Protein AF-A0A2I1N906-F1 (afdb_monomer_lite)

pLDDT: mean 93.12, std 6.87, range [54.56, 98.31]

Organism: NCBI:txid827

Radius of gyration: 15.6 Å; chains: 1; bounding box: 33×23×50 Å

Foldseek 3Di:
DFLVVVVPDDAACDWDWDDPDQQWIWIGHVFTWIFGHDSVDGDGTDGTPPVPGPVRSVVVNVVVVVVVVVVVVVVCCVPVVD

Secondary structure (DSSP, 8-state):
--HHHHHHSPP-SS-EEEE-SSSEEEEESSSEEEEEE-SS-EEEEEEEETTS-HHHHHHHHHHHHHHHHHHHHHHHHHHT--

Sequence (82 aa):
MTDKDIENIAISIKEQRIKLSNNLVLRVRKHKYFYLGTTGNITKKLGRFPDMFLYEALYITNSFIETNNTLFKNWMMKNVLS

Structure (mmCIF, N/CA/C/O backbone):
data_AF-A0A2I1N906-F1
#
_entry.id   AF-A0A2I1N906-F1
#
loop_
_atom_site.group_PDB
_atom_site.id
_atom_site.type_symbol
_atom_site.label_atom_id
_atom_site.label_alt_id
_atom_site.label_comp_id
_atom_site.label_asym_id
_atom_site.label_entity_id
_atom_site.label_seq_id
_atom_site.pdbx_PDB_ins_code
_atom_site.Cartn_x
_atom_site.Cartn_y
_atom_site.Cartn_z
_atom_site.occupancy
_atom_site.B_iso_or_equiv
_atom_site.auth_seq_id
_atom_site.auth_comp_id
_atom_site.auth_asym_id
_atom_site.auth_atom_id
_atom_site.pdbx_PDB_model_num
ATOM 1 N N . MET A 1 1 ? 8.839 1.299 8.568 1.00 90.19 1 MET A N 1
ATOM 2 C CA . MET A 1 1 ? 7.458 0.898 8.896 1.00 90.19 1 MET A CA 1
ATOM 3 C C . MET A 1 1 ? 7.327 -0.584 8.609 1.00 90.19 1 MET A C 1
ATOM 5 O O . MET A 1 1 ? 7.913 -1.044 7.637 1.00 90.19 1 MET A O 1
ATOM 9 N N . THR A 1 2 ? 6.614 -1.303 9.461 1.00 95.31 2 THR A N 1
ATOM 10 C CA . THR A 1 2 ? 6.375 -2.750 9.420 1.00 95.31 2 THR A CA 1
ATOM 11 C C . THR A 1 2 ? 4.873 -3.032 9.363 1.00 95.31 2 THR A C 1
ATOM 13 O O . THR A 1 2 ? 4.069 -2.133 9.610 1.00 95.31 2 THR A O 1
ATOM 16 N N . ASP A 1 3 ? 4.471 -4.273 9.090 1.00 96.50 3 ASP A N 1
ATOM 17 C CA . ASP A 1 3 ? 3.054 -4.662 9.156 1.00 96.50 3 ASP A CA 1
ATOM 18 C C . ASP A 1 3 ? 2.454 -4.445 10.554 1.00 96.50 3 ASP A C 1
ATOM 20 O O . ASP A 1 3 ? 1.321 -3.982 10.668 1.00 96.50 3 ASP A O 1
ATOM 24 N N . LYS A 1 4 ? 3.243 -4.657 11.618 1.00 97.19 4 LYS A N 1
ATOM 25 C CA . LYS A 1 4 ? 2.835 -4.366 13.001 1.00 97.19 4 LYS A CA 1
ATOM 26 C C . LYS A 1 4 ? 2.601 -2.873 13.228 1.00 97.19 4 LYS A C 1
ATOM 28 O O . LYS A 1 4 ? 1.638 -2.485 13.887 1.00 97.19 4 LYS A O 1
ATOM 33 N N . ASP A 1 5 ? 3.446 -2.017 12.656 1.00 97.00 5 ASP A N 1
ATOM 34 C CA . ASP A 1 5 ? 3.211 -0.571 12.697 1.00 97.00 5 ASP A CA 1
ATOM 35 C C . ASP A 1 5 ? 1.905 -0.224 11.974 1.00 97.00 5 ASP A C 1
ATOM 37 O O . ASP A 1 5 ? 1.112 0.556 12.494 1.00 97.00 5 ASP A O 1
ATOM 41 N N . ILE A 1 6 ? 1.654 -0.830 10.805 1.00 96.88 6 ILE A N 1
ATOM 42 C CA . ILE A 1 6 ? 0.440 -0.608 10.008 1.00 96.88 6 ILE A CA 1
ATOM 43 C C . ILE A 1 6 ? -0.806 -1.051 10.768 1.00 96.88 6 ILE A C 1
ATOM 45 O O . ILE A 1 6 ? -1.808 -0.332 10.769 1.00 96.88 6 ILE A O 1
ATOM 49 N N . GLU A 1 7 ? -0.756 -2.205 11.426 1.00 97.12 7 GLU A N 1
ATOM 50 C CA . GLU A 1 7 ? -1.822 -2.732 12.272 1.00 97.12 7 GLU A CA 1
ATOM 51 C C . GLU A 1 7 ? -2.205 -1.743 13.381 1.00 97.12 7 GLU A C 1
ATOM 53 O O . GLU A 1 7 ? -3.390 -1.454 13.557 1.00 97.12 7 GLU A O 1
ATOM 58 N N . ASN A 1 8 ? -1.216 -1.109 14.012 1.00 96.88 8 ASN A N 1
ATOM 59 C CA . ASN A 1 8 ? -1.423 -0.150 15.100 1.00 96.88 8 ASN A CA 1
ATOM 60 C C . ASN A 1 8 ? -1.947 1.226 14.653 1.00 96.88 8 ASN A C 1
ATOM 62 O O . ASN A 1 8 ? -2.364 2.026 15.491 1.00 96.88 8 ASN A O 1
ATOM 66 N N . ILE A 1 9 ? -1.967 1.536 13.350 1.00 96.00 9 ILE A N 1
ATOM 67 C CA . ILE A 1 9 ? -2.508 2.818 12.873 1.00 96.00 9 ILE A CA 1
ATOM 68 C C . ILE A 1 9 ? -4.022 2.867 13.105 1.00 96.00 9 ILE A C 1
ATOM 70 O O . ILE A 1 9 ? -4.775 2.045 12.569 1.00 96.00 9 ILE A O 1
ATOM 74 N N . ALA A 1 10 ? -4.472 3.878 13.848 1.00 94.94 10 ALA A N 1
ATOM 75 C CA . ALA A 1 10 ? -5.884 4.120 14.099 1.00 94.94 10 ALA A CA 1
ATOM 76 C C . ALA A 1 10 ? -6.638 4.480 12.808 1.00 94.94 10 ALA A C 1
ATOM 78 O O . ALA A 1 10 ? -6.210 5.320 12.013 1.00 94.94 10 ALA A O 1
ATOM 79 N N . ILE A 1 11 ? -7.799 3.854 12.616 1.00 93.62 11 ILE A N 1
ATOM 80 C CA . ILE A 1 11 ? -8.718 4.190 11.528 1.00 93.62 11 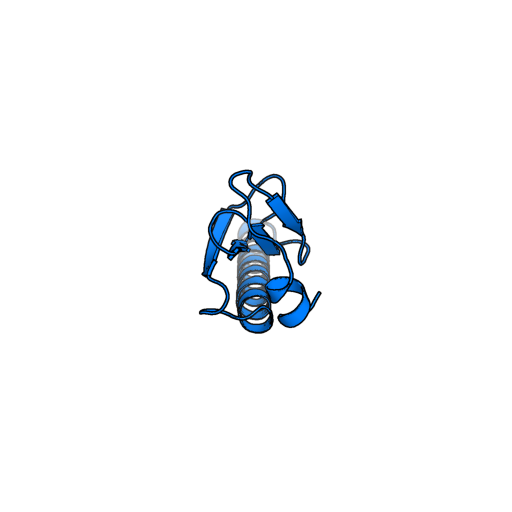ILE A CA 1
ATOM 81 C C . ILE A 1 11 ? -9.538 5.435 11.877 1.00 93.62 11 ILE A C 1
ATOM 83 O O . ILE A 1 11 ? -9.876 5.679 13.032 1.00 93.62 11 ILE A O 1
ATOM 87 N N . SER A 1 12 ? -9.875 6.229 10.864 1.00 90.00 12 SER A N 1
ATOM 88 C CA . SER A 1 12 ? -10.671 7.449 11.021 1.00 90.00 12 SER A CA 1
ATOM 89 C C . SER A 1 12 ? -11.610 7.643 9.832 1.00 90.00 12 SER A C 1
ATOM 91 O O . SER A 1 12 ? -11.387 7.117 8.740 1.00 90.00 12 SER A O 1
ATOM 93 N N . ILE A 1 13 ? -12.670 8.430 10.026 1.00 89.94 13 ILE A N 1
ATOM 94 C CA . ILE A 1 13 ? -13.531 8.904 8.931 1.00 89.94 13 ILE A CA 1
ATOM 95 C C . ILE A 1 13 ? -12.773 9.847 7.984 1.00 89.94 13 ILE A C 1
ATOM 97 O O . ILE A 1 13 ? -13.025 9.867 6.773 1.00 89.94 13 ILE A O 1
ATOM 101 N N . LYS A 1 14 ? -11.805 10.599 8.521 1.00 94.12 14 LYS A N 1
ATOM 102 C CA . LYS A 1 14 ? -10.951 11.485 7.737 1.00 94.12 14 LYS A CA 1
ATOM 103 C C . LYS A 1 14 ? -9.864 10.663 7.062 1.00 94.12 14 LYS A C 1
ATOM 105 O O . LYS A 1 14 ? -9.275 9.769 7.661 1.00 94.12 14 LYS A O 1
ATOM 110 N N . GLU A 1 15 ? -9.622 10.967 5.793 1.00 95.12 15 GLU A N 1
ATOM 111 C CA . GLU A 1 15 ? -8.551 10.319 5.047 1.00 95.12 15 GLU A CA 1
ATOM 112 C C . GLU A 1 15 ? -7.187 10.733 5.575 1.00 95.12 15 GLU A C 1
ATOM 114 O O . GLU A 1 15 ? -6.909 11.922 5.719 1.00 95.12 15 GLU A O 1
ATOM 119 N N . GLN A 1 16 ? -6.338 9.736 5.797 1.00 95.88 16 GLN A N 1
ATOM 120 C CA . GLN A 1 16 ? -4.918 9.916 6.046 1.00 95.88 16 GLN A CA 1
ATOM 121 C C . GLN A 1 16 ? -4.136 9.150 4.981 1.00 95.88 16 GLN A C 1
ATOM 123 O O . GLN A 1 16 ? -4.509 8.040 4.593 1.00 95.88 16 GLN A O 1
ATOM 128 N N . ARG A 1 17 ? -3.063 9.757 4.480 1.00 96.88 17 ARG A N 1
ATOM 129 C CA . ARG A 1 17 ? -2.159 9.149 3.501 1.00 96.88 17 ARG A CA 1
ATOM 130 C C . ARG A 1 17 ? -0.758 9.161 4.072 1.00 96.88 17 ARG A C 1
ATOM 132 O O . ARG A 1 17 ? -0.240 10.221 4.405 1.00 96.88 17 ARG A O 1
ATOM 139 N N . ILE A 1 18 ? -0.162 7.985 4.166 1.00 96.69 18 ILE A N 1
ATOM 140 C CA . ILE A 1 18 ? 1.147 7.787 4.776 1.00 96.69 18 ILE A CA 1
ATOM 141 C C . ILE A 1 18 ? 2.090 7.300 3.685 1.00 96.69 18 ILE A C 1
ATOM 143 O O . ILE A 1 18 ? 1.809 6.312 3.004 1.00 96.69 18 ILE A O 1
ATOM 147 N N . LYS A 1 19 ? 3.198 8.017 3.495 1.00 97.00 19 LYS A N 1
ATOM 148 C CA . LYS A 1 19 ? 4.248 7.615 2.557 1.00 97.00 19 LYS A CA 1
ATOM 149 C C . LYS A 1 19 ? 4.960 6.380 3.118 1.00 97.00 19 LYS A C 1
ATOM 151 O O . LYS A 1 19 ? 5.530 6.454 4.202 1.00 97.00 19 LYS A O 1
ATOM 156 N N . LEU A 1 20 ? 4.936 5.273 2.376 1.00 96.44 20 LEU A N 1
ATOM 157 C CA . LEU A 1 20 ? 5.664 4.045 2.718 1.00 96.44 20 LEU A CA 1
ATOM 158 C C . LEU A 1 20 ? 6.979 3.941 1.938 1.00 96.44 20 LEU A C 1
ATOM 160 O O . LEU A 1 20 ? 7.994 3.527 2.487 1.00 96.44 20 LEU A O 1
ATOM 164 N N . SER A 1 21 ? 6.970 4.356 0.670 1.00 94.31 21 SER A N 1
ATOM 165 C CA . SER A 1 21 ? 8.159 4.501 -0.176 1.00 94.31 21 SER A CA 1
ATOM 166 C C . SER A 1 21 ? 7.953 5.644 -1.180 1.00 94.31 21 SER A C 1
ATOM 168 O O . SER A 1 21 ? 6.979 6.391 -1.089 1.00 94.31 21 SER A O 1
ATOM 170 N N . ASN A 1 22 ? 8.865 5.825 -2.139 1.00 90.75 22 ASN A N 1
ATOM 171 C CA . ASN A 1 22 ? 8.726 6.872 -3.160 1.00 90.75 22 ASN A CA 1
ATOM 172 C C . ASN A 1 22 ? 7.488 6.702 -4.049 1.00 90.75 22 ASN A C 1
ATOM 174 O O . ASN A 1 22 ? 6.943 7.705 -4.497 1.00 90.75 22 ASN A O 1
ATOM 178 N N . ASN A 1 23 ? 7.035 5.463 -4.251 1.00 95.44 23 ASN A N 1
ATOM 179 C CA . ASN A 1 23 ? 5.898 5.140 -5.114 1.00 95.44 23 ASN A CA 1
ATOM 180 C C . ASN A 1 23 ? 4.854 4.262 -4.415 1.00 95.44 23 ASN A C 1
ATOM 182 O O . ASN A 1 23 ? 4.011 3.679 -5.089 1.00 95.44 23 ASN A O 1
ATOM 186 N N . LEU A 1 24 ? 4.911 4.144 -3.087 1.00 97.69 24 LEU A N 1
ATOM 187 C CA . LEU A 1 24 ? 3.957 3.369 -2.301 1.00 97.69 24 LEU A CA 1
ATOM 188 C C . LEU A 1 24 ? 3.386 4.222 -1.170 1.00 97.69 24 LEU A C 1
ATOM 190 O O . LEU A 1 24 ? 4.121 4.813 -0.371 1.00 97.69 24 LEU A O 1
ATOM 194 N N . VAL A 1 25 ? 2.061 4.231 -1.076 1.00 97.94 25 VAL A N 1
ATOM 195 C CA . VAL A 1 25 ? 1.297 4.980 -0.078 1.00 97.94 25 VAL A CA 1
ATOM 196 C C . VAL A 1 25 ? 0.296 4.065 0.603 1.00 97.94 25 VAL A C 1
ATOM 198 O O . VAL A 1 25 ? -0.404 3.290 -0.048 1.00 97.94 25 VAL A O 1
ATOM 201 N N . LEU A 1 26 ? 0.172 4.214 1.917 1.00 97.94 26 LEU A N 1
ATOM 202 C CA . LEU A 1 26 ? -0.933 3.660 2.680 1.00 97.94 26 LEU A CA 1
ATOM 203 C C . LEU A 1 26 ? -2.032 4.712 2.816 1.00 97.94 26 LEU A C 1
ATOM 205 O O . LEU A 1 26 ? -1.822 5.774 3.404 1.00 97.94 26 LEU A O 1
ATOM 209 N N . ARG A 1 27 ? -3.222 4.412 2.305 1.00 97.31 27 ARG A N 1
ATOM 210 C CA . ARG A 1 27 ? -4.433 5.195 2.555 1.00 97.31 27 ARG A CA 1
ATOM 211 C C . ARG A 1 27 ? -5.183 4.583 3.731 1.00 97.31 27 ARG A C 1
ATOM 213 O O . ARG A 1 27 ? -5.584 3.421 3.668 1.00 97.31 27 ARG A O 1
ATOM 220 N N . VAL A 1 28 ? -5.426 5.384 4.760 1.00 97.12 28 VAL A N 1
ATOM 221 C CA . VAL A 1 28 ? -6.140 4.990 5.976 1.00 97.12 28 VAL A CA 1
ATOM 222 C C . VAL A 1 28 ? -7.433 5.797 6.088 1.00 97.12 28 VAL A C 1
ATOM 224 O O . VAL A 1 28 ? -7.420 7.027 6.133 1.00 97.12 28 VAL A O 1
ATOM 227 N N . ARG A 1 29 ? -8.563 5.083 6.084 1.00 94.50 29 ARG A N 1
ATOM 228 C CA . ARG A 1 29 ? -9.915 5.581 6.406 1.00 94.50 29 ARG A CA 1
ATOM 229 C C . ARG A 1 29 ? -10.621 4.530 7.263 1.00 94.50 29 ARG A C 1
ATOM 231 O O . ARG A 1 29 ? -10.020 4.044 8.206 1.00 94.50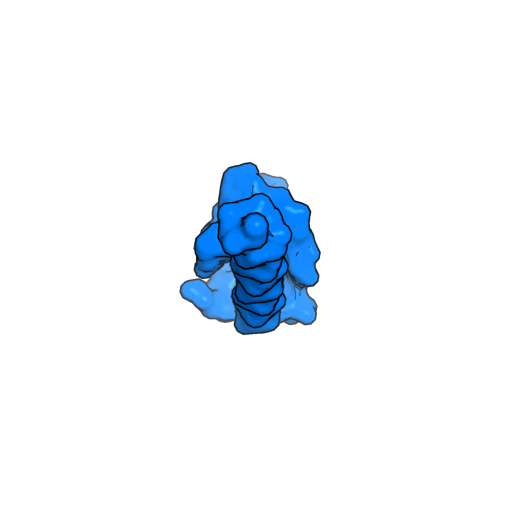 29 ARG A O 1
ATOM 238 N N . LYS A 1 30 ? -11.823 4.081 6.868 1.00 94.56 30 LYS A N 1
ATOM 239 C CA . LYS A 1 30 ? -12.503 2.882 7.397 1.00 94.56 30 LYS A CA 1
ATOM 240 C C . LYS A 1 30 ? -11.658 1.608 7.248 1.00 94.56 30 LYS A C 1
ATOM 242 O O . LYS A 1 30 ? -11.814 0.668 8.014 1.00 94.56 30 LYS A O 1
ATOM 247 N N . HIS A 1 31 ? -10.774 1.585 6.252 1.00 95.88 31 HIS A N 1
ATOM 248 C CA . HIS A 1 31 ? -9.861 0.485 5.960 1.00 95.88 31 HIS A CA 1
ATOM 249 C C . HIS A 1 31 ? -8.482 1.023 5.576 1.00 95.88 31 HIS A C 1
ATOM 251 O O . HIS A 1 31 ? -8.336 2.206 5.245 1.00 95.88 31 HIS A O 1
ATOM 257 N N . LYS A 1 32 ? -7.501 0.122 5.586 1.00 97.38 32 LYS A N 1
ATOM 258 C CA . LYS A 1 32 ? -6.105 0.364 5.227 1.00 97.38 32 LYS A CA 1
ATOM 259 C C . LYS A 1 32 ? -5.849 -0.240 3.851 1.00 97.38 32 LYS A C 1
ATOM 261 O O . LYS A 1 32 ? -6.087 -1.428 3.644 1.00 97.38 32 LYS A O 1
ATOM 266 N N . TYR A 1 33 ? -5.427 0.582 2.900 1.00 97.94 33 TYR A N 1
ATOM 267 C CA . TYR A 1 33 ? -5.215 0.165 1.517 1.00 97.94 33 TYR A CA 1
ATOM 268 C C . TYR A 1 33 ? -3.880 0.674 0.994 1.00 97.94 33 TYR A C 1
ATOM 270 O O . TYR A 1 33 ? -3.562 1.853 1.153 1.00 97.94 33 TYR A O 1
ATOM 278 N N . PHE A 1 34 ? -3.151 -0.198 0.311 1.00 98.31 34 PHE A N 1
ATOM 279 C CA . PHE A 1 34 ? -1.933 0.147 -0.404 1.00 98.31 34 PHE A CA 1
ATOM 280 C C . PHE A 1 34 ? -2.265 0.721 -1.780 1.00 98.31 34 PHE A C 1
ATOM 282 O O . PHE A 1 34 ? -3.123 0.196 -2.499 1.00 98.31 34 PHE A O 1
ATOM 289 N N . TYR A 1 35 ? -1.573 1.793 -2.147 1.00 97.94 35 TYR A N 1
ATOM 290 C CA . TYR A 1 35 ? -1.670 2.436 -3.449 1.00 97.94 35 TYR A CA 1
ATOM 291 C C . TYR A 1 35 ? -0.285 2.698 -4.022 1.00 97.94 35 TYR A C 1
ATOM 293 O O . TYR A 1 35 ? 0.613 3.145 -3.310 1.00 97.94 35 TYR A O 1
ATOM 301 N N . LEU A 1 36 ? -0.160 2.500 -5.329 1.00 96.69 36 LEU A N 1
ATOM 302 C CA . LEU A 1 36 ? 0.937 3.038 -6.112 1.00 96.69 36 LEU A CA 1
ATOM 303 C C . LEU A 1 36 ? 0.788 4.566 -6.217 1.00 96.69 36 LEU A C 1
ATOM 305 O O . LEU A 1 36 ? -0.322 5.070 -6.417 1.00 96.69 36 LEU A O 1
ATOM 309 N N . GLY A 1 37 ? 1.898 5.293 -6.114 1.00 94.88 37 GLY A N 1
ATOM 310 C CA . GLY A 1 37 ? 1.969 6.745 -6.287 1.00 94.88 37 GLY A CA 1
ATOM 311 C C . GLY A 1 37 ? 2.535 7.476 -5.071 1.00 94.88 37 GLY A C 1
ATOM 312 O O . GLY A 1 37 ? 3.279 6.910 -4.271 1.00 94.88 37 GLY A O 1
ATOM 313 N N . THR A 1 38 ? 2.183 8.754 -4.944 1.00 94.50 38 THR A N 1
ATOM 314 C CA . THR A 1 38 ? 2.619 9.641 -3.855 1.00 94.50 38 THR A CA 1
ATOM 315 C C . THR A 1 38 ? 1.437 10.068 -2.991 1.00 94.50 38 THR A C 1
ATOM 317 O O . THR A 1 38 ? 0.273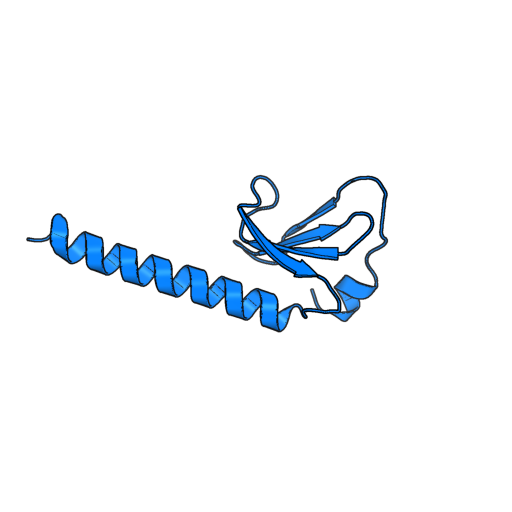 9.849 -3.330 1.00 94.50 38 THR A O 1
ATOM 320 N N . THR A 1 39 ? 1.706 10.681 -1.837 1.00 92.50 39 THR A N 1
ATOM 321 C CA . THR A 1 39 ? 0.640 11.154 -0.939 1.00 92.50 39 THR A CA 1
ATOM 322 C C . THR A 1 39 ? -0.252 12.208 -1.605 1.00 92.50 39 THR A C 1
ATOM 324 O O . THR A 1 39 ? -1.452 12.242 -1.333 1.00 92.50 39 THR A O 1
ATOM 327 N N . GLY A 1 40 ? 0.295 13.015 -2.520 1.00 91.94 40 GLY A N 1
ATOM 328 C CA . GLY A 1 40 ? -0.464 13.979 -3.322 1.00 91.94 40 GLY A CA 1
ATOM 329 C C . GLY A 1 40 ? -1.251 13.333 -4.464 1.00 91.94 40 GLY A C 1
ATOM 330 O O . GLY A 1 40 ? -2.399 13.706 -4.696 1.00 91.94 40 GLY A O 1
ATOM 331 N N . ASN A 1 41 ? -0.676 12.324 -5.126 1.00 93.25 41 ASN A N 1
ATOM 332 C CA . ASN A 1 41 ? -1.275 11.683 -6.294 1.00 93.25 41 ASN A CA 1
ATOM 333 C C . ASN A 1 41 ? -1.164 10.151 -6.222 1.00 93.25 41 ASN A C 1
ATOM 335 O O . ASN A 1 41 ? -0.119 9.575 -6.532 1.00 93.25 41 ASN A O 1
ATOM 339 N N . ILE A 1 42 ? -2.258 9.499 -5.818 1.00 91.06 42 ILE A N 1
ATOM 340 C CA . ILE A 1 42 ? -2.395 8.039 -5.863 1.00 91.06 42 ILE A CA 1
ATOM 341 C C . ILE A 1 42 ? -2.884 7.622 -7.251 1.00 91.06 42 ILE A C 1
ATOM 343 O O . ILE A 1 42 ? -3.830 8.205 -7.772 1.00 91.06 42 ILE A O 1
ATOM 347 N N . THR A 1 43 ? -2.267 6.605 -7.847 1.00 90.56 43 THR A N 1
ATOM 348 C CA . THR A 1 43 ? -2.547 6.207 -9.236 1.00 90.56 43 THR A CA 1
ATOM 349 C C . THR A 1 43 ? -3.284 4.879 -9.326 1.00 90.56 43 THR A C 1
ATOM 351 O O . THR A 1 43 ? -4.244 4.754 -10.082 1.00 90.56 43 THR A O 1
ATOM 354 N N . LYS A 1 44 ? -2.873 3.877 -8.541 1.00 94.12 44 LYS A N 1
ATOM 355 C CA . LYS A 1 44 ? -3.431 2.520 -8.624 1.00 94.12 44 LYS A CA 1
ATOM 356 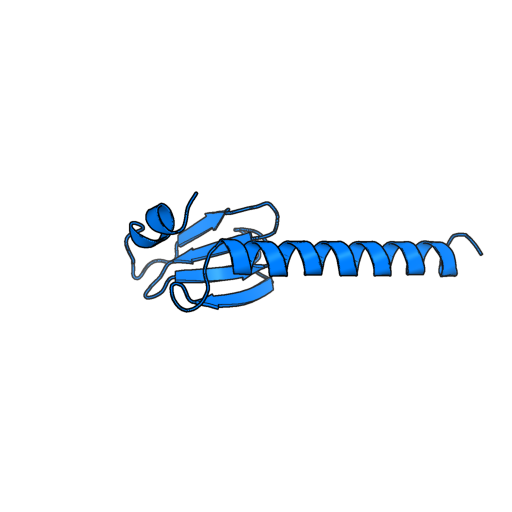C C . LYS A 1 44 ? -3.595 1.902 -7.245 1.00 94.12 44 LYS A C 1
ATOM 358 O O . LYS A 1 44 ? -2.664 1.911 -6.449 1.00 94.12 44 LYS A O 1
ATOM 363 N N . LYS A 1 45 ? -4.766 1.328 -6.970 1.00 96.81 45 LYS A N 1
ATOM 364 C CA . LYS A 1 45 ? -5.010 0.519 -5.767 1.00 96.81 45 LYS A CA 1
ATOM 365 C C . LYS A 1 45 ? -4.324 -0.840 -5.922 1.00 96.81 45 LYS A C 1
ATOM 367 O O . LYS A 1 45 ? -4.526 -1.493 -6.942 1.00 96.81 45 LYS A O 1
ATOM 372 N N . LEU A 1 46 ? -3.541 -1.254 -4.927 1.00 97.19 46 LEU A N 1
ATOM 373 C CA . LEU A 1 46 ? -2.815 -2.530 -4.941 1.00 97.19 46 LEU A CA 1
ATOM 374 C C . LEU A 1 46 ? -3.565 -3.610 -4.162 1.00 97.19 46 LEU A C 1
ATOM 376 O O . LEU A 1 46 ? -3.882 -4.658 -4.706 1.00 97.19 46 LEU A O 1
ATOM 380 N N . GLY A 1 47 ? -3.909 -3.325 -2.908 1.00 97.81 47 GLY A N 1
ATOM 381 C CA . GLY A 1 47 ? -4.536 -4.306 -2.029 1.00 97.81 47 GLY A CA 1
ATOM 382 C C . GLY A 1 47 ? -4.939 -3.710 -0.690 1.00 97.81 47 GLY A C 1
ATOM 383 O O . GLY A 1 47 ? -4.623 -2.556 -0.381 1.00 97.81 47 GLY A O 1
ATOM 384 N N . ARG A 1 48 ? -5.707 -4.479 0.078 1.00 97.94 48 ARG A N 1
ATOM 385 C CA . ARG A 1 48 ? -6.166 -4.115 1.419 1.00 97.94 48 ARG A CA 1
ATOM 386 C C . ARG A 1 48 ? -5.269 -4.783 2.449 1.00 97.94 48 ARG A C 1
ATOM 388 O O . ARG A 1 48 ? -4.980 -5.951 2.295 1.00 97.94 48 ARG A O 1
ATOM 395 N N . PHE A 1 49 ? -4.913 -4.089 3.520 1.00 97.50 49 PHE A N 1
ATOM 396 C CA . PHE A 1 49 ? -4.348 -4.745 4.699 1.00 97.50 49 PHE A CA 1
ATOM 397 C C . PHE A 1 49 ? -5.484 -5.272 5.603 1.00 97.50 49 PHE A C 1
ATOM 399 O O . PHE A 1 49 ? -6.440 -4.514 5.842 1.00 97.50 49 PHE A O 1
ATOM 406 N N . PRO A 1 50 ? -5.417 -6.506 6.142 1.00 96.56 50 PRO A N 1
ATOM 407 C CA . PRO A 1 50 ? -4.300 -7.464 6.093 1.00 96.56 50 PRO A CA 1
ATOM 408 C C . PRO A 1 50 ? -4.357 -8.492 4.944 1.00 96.56 50 PRO A C 1
ATOM 410 O O . PRO A 1 50 ? -3.520 -9.380 4.906 1.00 96.56 50 PRO A O 1
ATOM 413 N N . ASP A 1 51 ? -5.305 -8.386 4.007 1.00 97.94 51 ASP A N 1
ATOM 414 C CA . ASP A 1 51 ? -5.408 -9.309 2.854 1.00 97.94 51 ASP A CA 1
ATOM 415 C C . 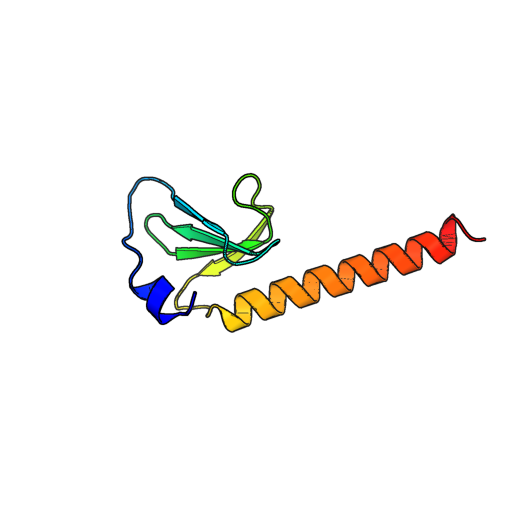ASP A 1 51 ? -4.160 -9.285 1.941 1.00 97.94 51 ASP A C 1
ATOM 417 O O . ASP A 1 51 ? -3.921 -10.210 1.174 1.00 97.94 51 ASP A O 1
ATOM 421 N N . MET A 1 52 ? -3.395 -8.197 2.004 1.00 97.94 52 MET A N 1
ATOM 422 C CA . MET A 1 52 ? -2.091 -7.981 1.391 1.00 97.94 52 MET A CA 1
ATOM 423 C C . MET A 1 52 ? -1.168 -7.384 2.454 1.00 97.94 52 MET A C 1
ATOM 425 O O . MET A 1 52 ? -1.569 -6.454 3.163 1.00 97.94 52 MET A O 1
ATOM 429 N N . PHE A 1 53 ? 0.066 -7.868 2.532 1.00 97.81 53 PHE A N 1
ATOM 430 C CA . PHE A 1 53 ? 1.092 -7.364 3.443 1.00 97.81 53 PHE A CA 1
ATOM 431 C C . PHE A 1 53 ? 1.990 -6.309 2.789 1.00 97.81 53 PHE A C 1
ATOM 433 O O . PHE A 1 53 ? 2.054 -6.161 1.563 1.00 97.81 53 PHE A O 1
ATOM 440 N N . LEU A 1 54 ? 2.723 -5.560 3.616 1.00 97.69 54 LEU A N 1
ATOM 441 C CA . LEU A 1 54 ? 3.627 -4.507 3.161 1.00 97.69 54 LEU A CA 1
ATOM 442 C C . LEU A 1 54 ? 4.688 -5.035 2.187 1.00 97.69 54 LEU A C 1
ATOM 444 O O . LEU A 1 54 ? 4.996 -4.357 1.205 1.00 97.69 54 LEU A O 1
ATOM 448 N N . TYR A 1 55 ? 5.236 -6.229 2.431 1.00 97.00 55 TYR A N 1
ATOM 449 C CA . TYR A 1 55 ? 6.265 -6.802 1.558 1.00 97.00 55 TYR A CA 1
ATOM 450 C C . TYR A 1 55 ? 5.725 -7.091 0.148 1.00 97.00 55 TYR A C 1
ATOM 452 O O . TYR A 1 55 ? 6.406 -6.806 -0.836 1.00 97.00 55 TYR A O 1
ATOM 460 N N . GLU A 1 56 ? 4.486 -7.574 0.033 1.00 97.56 56 GLU A N 1
ATOM 461 C CA . GLU A 1 56 ? 3.831 -7.842 -1.253 1.00 97.56 56 GLU A CA 1
ATOM 462 C C . GLU A 1 56 ? 3.570 -6.540 -2.009 1.00 97.56 56 GLU A C 1
ATOM 464 O O . GLU A 1 56 ? 3.866 -6.422 -3.200 1.00 97.56 56 GLU A O 1
ATOM 469 N N . ALA A 1 57 ? 3.075 -5.520 -1.302 1.00 97.50 57 ALA A N 1
ATOM 470 C CA . ALA A 1 57 ? 2.838 -4.204 -1.881 1.00 97.50 57 ALA A CA 1
ATOM 471 C C . ALA A 1 57 ? 4.140 -3.548 -2.380 1.00 97.50 57 ALA A C 1
ATOM 473 O O . ALA A 1 57 ? 4.154 -2.922 -3.446 1.00 97.50 57 ALA A O 1
ATOM 474 N N . LEU A 1 58 ? 5.243 -3.708 -1.639 1.00 96.88 58 LEU A N 1
ATOM 475 C CA . LEU A 1 58 ? 6.575 -3.251 -2.047 1.00 96.88 58 LEU A CA 1
ATOM 476 C C . LEU A 1 58 ? 7.085 -4.012 -3.271 1.00 96.88 58 LEU A C 1
ATOM 478 O O . LEU A 1 58 ? 7.566 -3.375 -4.208 1.00 96.88 58 LEU A O 1
ATOM 482 N N . TYR A 1 59 ? 6.936 -5.338 -3.290 1.00 96.25 59 TYR A N 1
ATOM 483 C CA . TYR A 1 59 ? 7.328 -6.173 -4.424 1.00 96.25 59 TYR A CA 1
ATOM 484 C C . TYR A 1 59 ? 6.625 -5.726 -5.711 1.00 96.25 59 TYR A C 1
ATOM 486 O O . TYR A 1 59 ? 7.289 -5.359 -6.678 1.00 96.25 59 TYR A O 1
ATOM 494 N N . ILE A 1 60 ? 5.291 -5.620 -5.688 1.00 95.12 60 ILE A N 1
ATOM 495 C CA . ILE A 1 60 ? 4.499 -5.174 -6.846 1.00 95.12 60 ILE A CA 1
ATOM 496 C C . ILE A 1 60 ? 4.920 -3.770 -7.300 1.00 95.12 60 ILE A C 1
ATOM 498 O O . ILE A 1 60 ? 5.031 -3.504 -8.498 1.00 95.12 60 ILE A O 1
ATOM 502 N N . THR A 1 61 ? 5.164 -2.866 -6.348 1.00 95.06 61 THR A N 1
ATOM 503 C CA . THR A 1 61 ? 5.590 -1.492 -6.647 1.00 95.06 61 THR A CA 1
ATOM 504 C C . THR A 1 61 ? 6.938 -1.468 -7.361 1.00 95.06 61 THR A C 1
ATOM 506 O O . THR A 1 61 ? 7.074 -0.797 -8.385 1.00 95.06 61 THR A O 1
ATOM 509 N N . ASN A 1 62 ? 7.921 -2.214 -6.858 1.00 93.81 62 ASN A N 1
ATOM 510 C CA . ASN A 1 62 ? 9.256 -2.269 -7.448 1.00 93.81 62 ASN A CA 1
ATOM 511 C C . ASN A 1 62 ? 9.225 -2.917 -8.836 1.00 93.81 62 ASN A C 1
ATOM 513 O O . ASN A 1 62 ? 9.739 -2.324 -9.783 1.00 93.81 62 ASN A O 1
ATOM 517 N N . SER A 1 63 ? 8.523 -4.044 -8.998 1.00 92.44 63 SER A N 1
ATOM 518 C CA . SER A 1 63 ? 8.370 -4.698 -10.304 1.00 92.44 63 SER A CA 1
ATOM 519 C C . SER A 1 63 ? 7.708 -3.785 -11.341 1.00 92.44 63 SER A C 1
ATOM 521 O O . SER A 1 63 ? 8.107 -3.769 -12.508 1.00 92.44 63 SER A O 1
ATOM 523 N N . PHE A 1 64 ? 6.725 -2.974 -10.932 1.00 90.44 64 PHE A N 1
ATOM 524 C CA . PHE A 1 64 ? 6.092 -1.995 -11.819 1.00 90.44 64 PHE A CA 1
ATOM 525 C C . PHE A 1 64 ? 7.074 -0.904 -12.276 1.00 90.44 64 PHE A C 1
ATOM 527 O O . PHE A 1 64 ? 7.105 -0.548 -13.455 1.00 90.44 64 PHE A O 1
ATOM 534 N N . ILE A 1 65 ? 7.902 -0.389 -11.362 1.00 88.94 65 ILE A N 1
ATOM 535 C CA . ILE A 1 65 ? 8.921 0.626 -11.673 1.00 88.94 65 ILE A CA 1
ATOM 536 C C . ILE A 1 65 ? 9.982 0.056 -12.620 1.00 88.94 65 ILE A C 1
ATOM 538 O O . ILE A 1 65 ? 10.324 0.697 -13.613 1.00 88.94 65 ILE A O 1
ATOM 542 N N . GLU A 1 66 ? 10.480 -1.148 -12.347 1.00 89.19 66 GLU A N 1
ATOM 543 C CA . GLU A 1 66 ? 11.488 -1.819 -13.177 1.00 89.19 66 GLU A CA 1
ATOM 544 C C . GLU A 1 66 ? 10.981 -2.085 -14.596 1.00 89.19 66 GLU A C 1
ATOM 546 O O . GLU A 1 66 ? 11.682 -1.806 -15.575 1.00 89.19 66 GLU A O 1
ATOM 551 N N . THR A 1 67 ? 9.736 -2.552 -14.717 1.00 88.38 67 THR A N 1
ATOM 552 C CA . THR A 1 67 ? 9.091 -2.786 -16.014 1.00 88.38 67 THR A CA 1
ATOM 553 C C . THR A 1 67 ? 8.993 -1.487 -16.812 1.00 88.38 67 THR A C 1
ATOM 555 O O . THR A 1 67 ? 9.411 -1.439 -17.970 1.00 88.38 67 THR A O 1
ATOM 558 N N . ASN A 1 68 ? 8.524 -0.400 -16.193 1.00 85.75 68 ASN A N 1
ATOM 559 C CA . ASN A 1 68 ? 8.407 0.894 -16.871 1.00 85.75 68 ASN A CA 1
ATOM 560 C C . ASN A 1 68 ? 9.763 1.480 -17.264 1.00 85.75 68 ASN A C 1
ATOM 562 O O . ASN A 1 68 ? 9.909 1.985 -18.375 1.00 85.75 68 ASN A O 1
ATOM 566 N N . ASN A 1 69 ? 10.771 1.372 -16.396 1.00 86.38 69 ASN A N 1
ATOM 567 C CA . ASN A 1 69 ? 12.128 1.814 -16.713 1.00 86.38 69 ASN A CA 1
ATOM 568 C C . ASN A 1 69 ? 12.703 1.042 -17.907 1.00 86.38 69 ASN A C 1
ATOM 570 O O . ASN A 1 69 ? 13.364 1.629 -18.764 1.00 86.38 69 ASN A O 1
ATOM 574 N N . THR A 1 70 ? 12.434 -0.261 -17.985 1.00 91.81 70 THR A N 1
ATOM 575 C CA . THR A 1 70 ? 12.875 -1.114 -19.097 1.00 91.81 70 THR A CA 1
ATOM 576 C C . THR A 1 70 ? 12.178 -0.730 -20.401 1.00 91.81 70 THR A C 1
ATOM 578 O O . THR A 1 70 ? 12.840 -0.535 -21.420 1.00 91.81 70 THR A O 1
ATOM 581 N N . LEU A 1 71 ? 10.855 -0.545 -20.372 1.00 89.81 71 LEU A N 1
ATOM 582 C CA . LEU A 1 71 ? 10.082 -0.092 -21.532 1.00 89.81 71 LEU A CA 1
ATOM 583 C C . LEU A 1 71 ? 10.548 1.281 -22.025 1.00 89.81 71 LEU A C 1
ATOM 585 O O . LEU A 1 71 ? 10.738 1.466 -23.227 1.00 89.81 71 LEU A O 1
ATOM 589 N N . PHE A 1 72 ? 10.798 2.215 -21.107 1.00 86.75 72 PHE A N 1
ATOM 590 C CA . PHE A 1 72 ? 11.299 3.544 -21.439 1.00 86.75 72 PHE A CA 1
ATOM 591 C C . PHE A 1 72 ? 12.687 3.494 -22.088 1.00 86.75 72 PHE A C 1
ATOM 593 O O . PHE A 1 72 ? 12.897 4.107 -23.133 1.00 86.75 72 PHE A O 1
ATOM 600 N N . LYS A 1 73 ? 13.624 2.713 -21.530 1.00 89.06 73 LYS A N 1
ATOM 601 C CA . LYS A 1 73 ? 14.955 2.512 -22.131 1.00 89.06 73 LYS A CA 1
ATOM 602 C C . LYS A 1 73 ? 14.858 1.933 -23.541 1.00 89.06 73 LYS A C 1
ATOM 604 O O . LYS A 1 73 ? 15.501 2.442 -24.455 1.00 89.06 73 LYS A O 1
ATOM 609 N N . ASN A 1 74 ? 14.025 0.912 -23.734 1.00 90.75 74 ASN A N 1
ATOM 610 C CA . ASN A 1 74 ? 13.819 0.300 -25.046 1.00 90.75 74 ASN A CA 1
ATOM 611 C C . ASN A 1 74 ? 13.216 1.286 -26.051 1.00 90.75 74 ASN A C 1
ATOM 613 O O . ASN A 1 74 ? 13.612 1.296 -27.214 1.00 90.75 74 ASN A O 1
ATOM 617 N N . TRP A 1 75 ? 12.279 2.126 -25.613 1.00 91.25 75 TRP A N 1
ATOM 618 C CA . TRP A 1 75 ? 11.707 3.175 -26.450 1.00 91.25 75 TRP A CA 1
ATOM 619 C C . TRP A 1 75 ? 12.752 4.229 -26.842 1.00 91.25 75 TRP A C 1
ATOM 621 O O . TRP A 1 75 ? 12.853 4.554 -28.023 1.00 91.25 75 TRP A O 1
ATOM 631 N N . MET A 1 76 ? 13.573 4.694 -25.895 1.00 90.00 76 MET A N 1
ATOM 632 C CA . MET A 1 76 ? 14.665 5.643 -26.158 1.00 90.00 76 MET A CA 1
ATOM 633 C C . MET A 1 76 ? 15.656 5.096 -27.191 1.00 90.00 76 MET A C 1
ATOM 635 O O . MET A 1 76 ? 15.980 5.781 -28.158 1.00 90.00 76 MET A O 1
ATOM 639 N N . MET A 1 77 ? 16.091 3.841 -27.034 1.00 89.62 77 MET A N 1
ATOM 640 C CA . MET A 1 77 ? 17.011 3.211 -27.988 1.00 89.62 77 MET A CA 1
ATOM 641 C C . MET A 1 77 ? 16.415 3.095 -29.395 1.00 89.62 77 MET A C 1
ATOM 643 O O . MET A 1 77 ? 17.147 3.223 -30.367 1.00 89.62 77 MET A O 1
ATOM 647 N N . LYS A 1 78 ? 15.100 2.872 -29.510 1.00 86.88 78 LYS A N 1
ATOM 648 C CA . LYS A 1 78 ? 14.412 2.702 -30.799 1.00 86.88 78 LYS A CA 1
ATOM 649 C C . LYS A 1 78 ? 14.065 3.997 -31.532 1.00 86.88 78 LYS A C 1
ATOM 651 O O . LYS A 1 78 ? 13.775 3.914 -32.713 1.00 86.88 78 LYS A O 1
ATOM 656 N N . ASN A 1 79 ? 13.967 5.130 -30.834 1.00 83.12 79 ASN A N 1
ATOM 657 C CA . ASN A 1 79 ? 13.405 6.362 -31.412 1.00 83.12 79 ASN A CA 1
ATOM 658 C C . ASN A 1 79 ? 1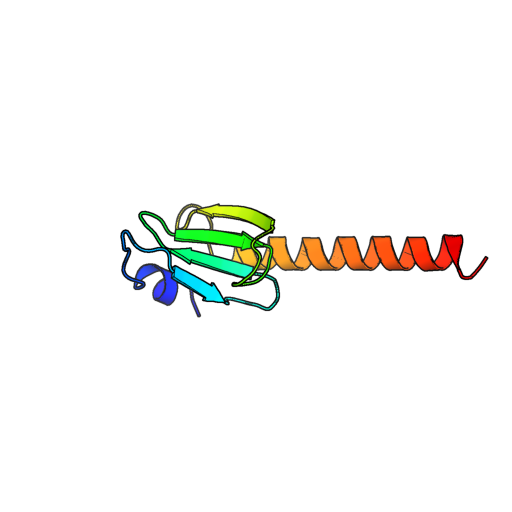4.330 7.579 -31.309 1.00 83.12 79 ASN A C 1
ATOM 660 O O . ASN A 1 79 ? 14.066 8.583 -31.959 1.00 83.12 79 ASN A O 1
ATOM 664 N N . VAL A 1 80 ? 15.359 7.532 -30.460 1.00 76.00 80 VAL A N 1
ATOM 665 C CA . VAL A 1 80 ? 16.268 8.670 -30.236 1.00 76.00 80 VAL A CA 1
ATOM 666 C C . VAL A 1 80 ? 17.686 8.367 -30.718 1.00 76.00 80 VAL A C 1
ATOM 668 O O . VAL A 1 80 ? 18.400 9.282 -31.110 1.00 76.00 80 VAL A O 1
ATOM 671 N N . LEU A 1 81 ? 18.104 7.098 -30.675 1.00 62.22 81 LEU A N 1
ATOM 672 C CA . LEU A 1 81 ? 19.458 6.667 -31.049 1.00 62.22 81 LEU A CA 1
ATOM 673 C C . LEU A 1 81 ? 19.539 5.975 -32.423 1.00 62.22 81 LEU A C 1
ATOM 675 O O . LEU A 1 81 ? 20.632 5.568 -32.814 1.00 62.22 81 LEU A O 1
ATOM 679 N N . SER A 1 82 ? 18.412 5.822 -33.126 1.00 54.56 82 SER A N 1
ATOM 680 C CA . SER A 1 82 ? 18.317 5.323 -34.508 1.00 54.56 82 SER A CA 1
ATOM 681 C C . SER A 1 82 ? 18.155 6.473 -35.489 1.00 54.56 82 SER A C 1
ATOM 683 O O . SER A 1 82 ? 18.808 6.435 -36.549 1.00 54.56 82 SER A O 1
#